Protein AF-A0AAE1JJ70-F1 (afdb_monomer_lite)

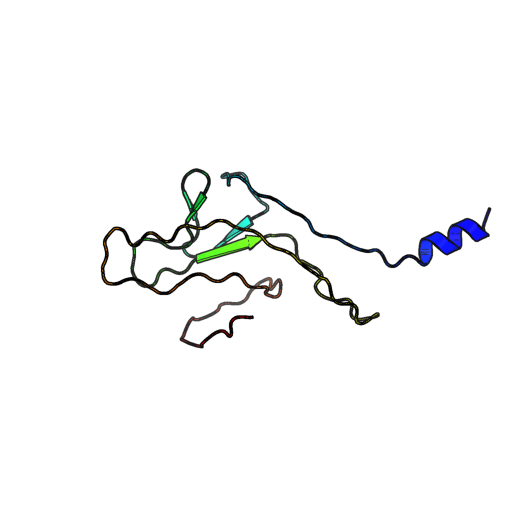Radius of gyration: 19.79 Å; chains: 1; bounding box: 58×39×41 Å

Foldseek 3Di:
DVVVVVVVVPDDPDDDDDDDAPFADPPPPQKDKDFQWDDDHRDIDQFDLDPPTGIDIDGNDADDQADPVVRDGDDDDDDDDDDDDPVPDPDDDDDDDDDHDDPDPDDDDDDDDDDDDDD

Organism: NCBI:txid499986

Secondary structure (DSSP, 8-state):
--HHHHHTTSS----------SS--TT-TTEEEEET-EEETTEEE-S-SSTT--EEEEESSPP--B-TTT-PBPP-----------TT-SS-------------S----------PPP-

Structure (mmCIF, N/CA/C/O backbone):
data_AF-A0AAE1JJ70-F1
#
_entry.id   AF-A0AAE1JJ70-F1
#
loop_
_atom_site.group_PDB
_atom_site.id
_atom_site.type_symbol
_atom_site.label_atom_id
_atom_site.label_alt_id
_atom_site.label_comp_id
_atom_site.label_asym_id
_atom_site.label_entity_id
_atom_site.label_seq_id
_atom_site.pdbx_PDB_ins_code
_atom_site.Cartn_x
_atom_site.Cartn_y
_atom_site.Cartn_z
_atom_site.occupancy
_atom_site.B_iso_or_equiv
_atom_site.auth_seq_id
_atom_site.auth_comp_id
_atom_site.auth_asym_id
_atom_site.auth_atom_id
_atom_site.pdbx_PDB_model_num
ATOM 1 N N . MET A 1 1 ? -41.840 20.810 16.744 1.00 59.28 1 MET A N 1
ATOM 2 C CA . MET A 1 1 ? -40.620 20.890 15.905 1.00 59.28 1 MET A CA 1
ATOM 3 C C . MET A 1 1 ? -39.324 20.504 16.641 1.00 59.28 1 MET A C 1
ATOM 5 O O . MET A 1 1 ? -38.306 20.402 15.983 1.00 59.28 1 MET A O 1
ATOM 9 N N . LEU A 1 2 ? -39.334 20.229 17.958 1.00 56.94 2 LEU A N 1
ATOM 10 C CA . LEU A 1 2 ? -38.137 19.820 18.726 1.00 56.94 2 LEU A CA 1
ATOM 11 C C . LEU A 1 2 ? -37.865 18.302 18.703 1.00 56.94 2 LEU A C 1
ATOM 13 O O . LEU A 1 2 ? -36.716 17.879 18.681 1.00 56.94 2 LEU A O 1
ATOM 17 N N . VAL A 1 3 ? -38.919 17.480 18.634 1.00 58.44 3 VAL A N 1
ATOM 18 C CA . VAL A 1 3 ? -38.807 16.008 18.669 1.00 58.44 3 VAL A CA 1
ATOM 19 C C . VAL A 1 3 ? -38.106 15.452 17.422 1.00 58.44 3 VAL A C 1
ATOM 21 O O . VAL A 1 3 ? -37.319 14.522 17.535 1.00 58.44 3 VAL A O 1
ATOM 24 N N . LEU A 1 4 ? -38.304 16.071 16.249 1.00 55.50 4 LEU A N 1
ATOM 25 C CA . LEU A 1 4 ? -37.632 15.667 15.006 1.00 55.50 4 LEU A CA 1
ATOM 26 C C . LEU A 1 4 ? -36.111 15.914 15.060 1.00 55.50 4 LEU A C 1
ATOM 28 O O . LEU A 1 4 ? -35.352 15.181 14.441 1.00 55.50 4 LEU A O 1
ATOM 32 N N . SER A 1 5 ? -35.664 16.906 15.841 1.00 56.62 5 SER A N 1
ATOM 33 C CA . SER A 1 5 ? -34.250 17.288 15.944 1.00 56.62 5 SER A CA 1
ATOM 34 C C . SER A 1 5 ? -33.412 16.296 16.761 1.00 56.62 5 SER A C 1
ATOM 36 O O . SER A 1 5 ? -32.202 16.235 16.573 1.00 56.62 5 SER A O 1
ATOM 38 N N . ILE A 1 6 ? -34.039 15.512 17.649 1.00 57.66 6 ILE A N 1
ATOM 39 C CA . ILE A 1 6 ? -33.351 14.533 18.509 1.00 57.66 6 ILE A CA 1
ATOM 40 C C . ILE A 1 6 ? -33.070 13.226 17.746 1.00 57.66 6 ILE A C 1
ATOM 42 O O . ILE A 1 6 ? -32.047 12.590 17.980 1.00 57.66 6 ILE A O 1
ATOM 46 N N . PHE A 1 7 ? -33.917 12.852 16.780 1.00 53.19 7 PHE A N 1
ATOM 47 C CA . PHE A 1 7 ? -33.721 11.637 15.975 1.00 53.19 7 PHE A CA 1
ATOM 48 C C . PHE A 1 7 ? -32.506 11.714 15.035 1.00 53.19 7 PHE A C 1
ATOM 50 O O . PHE A 1 7 ? -31.871 10.690 14.797 1.00 53.19 7 PHE A O 1
ATOM 57 N N . PHE A 1 8 ? -32.125 12.907 14.561 1.00 53.19 8 PHE A N 1
ATOM 58 C CA . PHE A 1 8 ? -30.914 13.087 13.744 1.00 53.19 8 PHE A CA 1
ATOM 59 C C . PHE A 1 8 ? -29.607 12.892 14.533 1.00 53.19 8 PHE A C 1
ATOM 61 O O . PHE A 1 8 ? -28.581 12.609 13.928 1.00 53.19 8 PHE A O 1
ATOM 68 N N . LEU A 1 9 ? -29.636 12.991 15.869 1.00 54.19 9 LEU A N 1
ATOM 69 C CA . LEU A 1 9 ? -28.464 12.790 16.737 1.00 54.19 9 LEU A CA 1
ATOM 70 C C . LEU A 1 9 ? -28.208 11.312 17.089 1.00 54.19 9 LEU A C 1
ATOM 72 O O . LEU A 1 9 ? -27.200 10.998 17.715 1.00 54.19 9 LEU A O 1
ATOM 76 N N . LEU A 1 10 ? -29.124 10.410 16.722 1.00 53.94 10 LEU A N 1
ATOM 77 C CA . LEU A 1 10 ? -29.082 8.980 17.062 1.00 53.94 10 LEU A CA 1
ATOM 78 C C . LEU A 1 10 ? -28.637 8.086 15.900 1.00 53.94 10 LEU A C 1
ATOM 80 O O . LEU A 1 10 ? -28.544 6.872 16.077 1.00 53.94 10 LEU A O 1
ATOM 84 N N . ILE A 1 11 ? -28.375 8.652 14.721 1.00 58.16 11 ILE A N 1
ATOM 85 C CA . ILE A 1 11 ? -27.841 7.881 13.600 1.00 58.16 11 ILE A CA 1
ATOM 86 C C . ILE A 1 11 ? -26.320 7.826 13.786 1.00 58.16 11 ILE A C 1
ATOM 88 O O . ILE A 1 11 ? -25.679 8.872 13.682 1.00 58.16 11 ILE A O 1
ATOM 92 N N . PRO A 1 12 ? -25.722 6.657 14.090 1.00 59.47 12 PRO A N 1
ATOM 93 C CA . PRO A 1 12 ? -24.274 6.533 14.054 1.00 59.47 12 PRO A CA 1
ATOM 94 C C . PRO A 1 12 ? -23.812 6.869 12.637 1.00 59.47 12 PRO A C 1
ATOM 96 O O . PRO A 1 12 ? -24.286 6.269 11.671 1.00 59.47 12 PRO A O 1
ATOM 99 N N . ASP A 1 13 ? -22.937 7.865 12.531 1.00 56.97 13 ASP A N 1
ATOM 100 C CA . ASP A 1 13 ? -22.412 8.348 11.261 1.00 56.97 13 ASP A CA 1
ATOM 101 C C . ASP A 1 13 ? -21.664 7.198 10.568 1.00 56.97 13 ASP A C 1
ATOM 103 O O . ASP A 1 13 ? -20.638 6.710 11.049 1.00 56.97 13 ASP A O 1
ATOM 107 N N . ALA A 1 14 ? -22.242 6.675 9.487 1.00 62.16 14 ALA A N 1
ATOM 108 C CA . ALA A 1 14 ? -21.686 5.547 8.755 1.00 62.16 14 ALA A CA 1
ATOM 109 C C . ALA A 1 14 ? -20.725 6.085 7.691 1.00 62.16 14 ALA A C 1
ATOM 111 O O . ALA A 1 14 ? -21.132 6.436 6.583 1.00 62.16 14 ALA A O 1
ATOM 112 N N . PHE A 1 15 ? -19.438 6.161 8.028 1.00 70.06 15 PHE A N 1
ATOM 113 C CA . PHE A 1 15 ? -18.421 6.668 7.112 1.00 70.06 15 PHE A CA 1
ATOM 114 C C . PHE A 1 15 ? -17.983 5.577 6.121 1.00 70.06 15 PHE A C 1
ATOM 116 O O . PHE A 1 15 ? -17.197 4.692 6.457 1.00 70.06 15 PHE A O 1
ATOM 123 N N . SER A 1 16 ? -18.498 5.628 4.889 1.00 83.00 16 SER A N 1
ATOM 124 C CA . SER A 1 16 ? -18.064 4.746 3.795 1.00 83.00 16 SER A CA 1
ATOM 125 C C . SER A 1 16 ? -16.904 5.374 3.019 1.00 83.00 16 SER A C 1
ATOM 127 O O . SER A 1 16 ? -16.949 6.553 2.667 1.00 83.00 16 SER A O 1
ATOM 129 N N . LEU A 1 17 ? -15.867 4.582 2.734 1.00 88.75 17 LEU A N 1
ATOM 130 C CA . LEU A 1 17 ? -14.722 4.987 1.920 1.00 88.75 17 LEU A CA 1
ATOM 131 C C . LEU A 1 17 ? -14.767 4.267 0.569 1.00 88.75 17 LEU A C 1
ATOM 133 O O . LEU A 1 17 ? -14.772 3.040 0.525 1.00 88.75 17 LEU A O 1
ATOM 137 N N . SER A 1 18 ? -14.758 5.026 -0.528 1.00 92.25 18 SER A N 1
ATOM 138 C CA . SER A 1 18 ? -14.748 4.483 -1.889 1.00 92.25 18 SER A CA 1
ATOM 139 C C . SER A 1 18 ? -13.806 5.277 -2.787 1.00 92.25 18 SER A C 1
ATOM 141 O O . SER A 1 18 ? -13.752 6.506 -2.721 1.00 92.25 18 SER A O 1
ATOM 143 N N . PHE A 1 19 ? -13.047 4.574 -3.624 1.00 91.69 19 PHE A N 1
ATOM 144 C CA . PHE A 1 19 ? -12.160 5.167 -4.616 1.00 91.69 19 PHE A CA 1
ATOM 145 C C . PHE A 1 19 ? -11.934 4.221 -5.796 1.00 91.69 19 PHE A C 1
ATOM 147 O O . PHE A 1 19 ? -12.066 3.006 -5.674 1.00 91.69 19 PHE A O 1
ATOM 154 N N . SER A 1 20 ? -11.572 4.790 -6.947 1.00 94.44 20 SER A N 1
ATOM 155 C CA . SER A 1 20 ? -11.228 4.043 -8.154 1.00 94.44 20 SER A CA 1
ATOM 156 C C . SER A 1 20 ? -10.147 4.785 -8.933 1.00 94.44 20 SER A C 1
ATOM 158 O O . SER A 1 20 ? -10.221 6.005 -9.072 1.00 94.44 20 SER A O 1
ATOM 160 N N . PHE A 1 21 ? -9.166 4.036 -9.433 1.00 92.88 21 PHE A N 1
ATOM 161 C CA . PHE A 1 21 ? -8.104 4.528 -10.304 1.00 92.88 21 PHE A CA 1
ATOM 162 C C . PHE A 1 21 ? -8.075 3.662 -11.561 1.00 92.88 21 PHE A C 1
ATOM 164 O O . PHE A 1 21 ? -7.895 2.447 -11.478 1.00 92.88 21 PHE A O 1
ATOM 171 N N . THR A 1 22 ? -8.267 4.281 -12.724 1.00 94.56 22 THR A N 1
ATOM 172 C CA . THR A 1 22 ? -8.088 3.629 -14.033 1.00 94.56 22 THR A CA 1
ATOM 173 C C . THR A 1 22 ? -6.697 3.879 -14.611 1.00 94.56 22 THR A C 1
ATOM 175 O O . THR A 1 22 ? -6.222 3.096 -15.428 1.00 94.56 22 THR A O 1
ATOM 178 N N . SER A 1 23 ? -6.053 4.962 -14.179 1.00 93.88 23 SER A N 1
ATOM 179 C CA . SER A 1 23 ? -4.702 5.390 -14.535 1.00 93.88 23 SER A CA 1
ATOM 180 C C . SER A 1 23 ? -4.108 6.201 -13.384 1.00 93.88 23 SER A C 1
ATOM 182 O O . SER A 1 23 ? -4.845 6.808 -12.606 1.00 93.88 23 SER A O 1
ATOM 184 N N . PHE A 1 24 ? -2.782 6.218 -13.283 1.00 92.75 24 PHE A N 1
ATOM 185 C CA . PHE A 1 24 ? -2.037 7.004 -12.301 1.00 92.75 24 PHE A CA 1
ATOM 186 C C . PHE A 1 24 ? -1.277 8.139 -12.988 1.00 92.75 24 PHE A C 1
ATOM 188 O O . PHE A 1 24 ? -0.712 7.950 -14.064 1.00 92.75 24 PHE A O 1
ATOM 195 N N . HIS A 1 25 ? -1.263 9.316 -12.368 1.00 92.75 25 HIS A N 1
ATOM 196 C CA . HIS A 1 25 ? -0.669 10.535 -12.918 1.00 92.75 25 HIS A CA 1
ATOM 197 C C . HIS A 1 25 ? 0.281 11.171 -11.900 1.00 92.75 25 HIS A C 1
ATOM 199 O O . HIS A 1 25 ? 0.165 10.911 -10.707 1.00 92.75 25 HIS A O 1
ATOM 205 N N . GLN A 1 26 ? 1.227 11.997 -12.362 1.00 85.75 26 GLN A N 1
ATOM 206 C CA . GLN A 1 26 ? 2.204 12.651 -11.474 1.00 85.75 26 GLN A CA 1
ATOM 207 C C . GLN A 1 26 ? 1.554 13.560 -10.427 1.00 85.75 26 GLN A C 1
ATOM 209 O O . GLN A 1 26 ? 2.077 13.669 -9.323 1.00 85.75 26 GLN A O 1
ATOM 214 N N . ASP A 1 27 ? 0.401 14.139 -10.753 1.00 85.19 27 ASP A N 1
ATOM 215 C CA . ASP A 1 27 ? -0.337 15.043 -9.870 1.00 85.19 27 ASP A CA 1
ATOM 216 C C . ASP A 1 27 ? -1.286 14.298 -8.906 1.00 85.19 27 ASP A C 1
ATOM 218 O O . ASP A 1 27 ? -2.089 14.925 -8.219 1.00 85.19 27 ASP A O 1
ATOM 222 N N . GLU A 1 28 ? -1.229 12.960 -8.858 1.00 85.56 28 GLU A N 1
ATOM 223 C CA . GLU A 1 28 ? -2.058 12.147 -7.964 1.00 85.56 28 GLU A CA 1
ATOM 224 C C . GLU A 1 28 ? -1.505 12.167 -6.531 1.00 85.56 28 GLU A C 1
ATOM 226 O O . GLU A 1 28 ? -0.642 11.370 -6.160 1.00 85.56 28 GLU A O 1
ATOM 231 N N . ASP A 1 29 ? -2.030 13.068 -5.702 1.00 88.31 29 ASP A N 1
ATOM 232 C CA . ASP A 1 29 ? -1.627 13.237 -4.303 1.00 88.31 29 ASP A CA 1
ATOM 233 C C . ASP A 1 29 ? -2.269 12.214 -3.348 1.00 88.31 29 ASP A C 1
ATOM 235 O O . ASP A 1 29 ? -1.851 12.071 -2.192 1.00 88.31 29 ASP A O 1
ATOM 239 N N . ARG A 1 30 ? -3.258 11.445 -3.823 1.00 91.75 30 ARG A N 1
ATOM 240 C CA . ARG A 1 30 ? -3.993 10.492 -2.983 1.00 91.75 30 ARG A CA 1
ATOM 241 C C . ARG A 1 30 ? -3.258 9.177 -2.772 1.00 91.75 30 ARG A C 1
ATOM 243 O O . ARG A 1 30 ? -3.696 8.390 -1.924 1.00 91.75 30 ARG A O 1
ATOM 250 N N . ILE A 1 31 ? -2.194 8.918 -3.529 1.00 91.94 31 ILE A N 1
ATOM 251 C CA . ILE A 1 31 ? -1.358 7.721 -3.431 1.00 91.94 31 ILE A CA 1
ATOM 252 C C . ILE A 1 31 ? 0.066 8.137 -3.071 1.00 91.94 31 ILE A C 1
ATOM 254 O O . ILE A 1 31 ? 0.736 8.846 -3.811 1.00 91.94 31 ILE A O 1
ATOM 258 N N . SER A 1 32 ? 0.560 7.640 -1.944 1.00 92.31 32 SER A N 1
ATOM 259 C CA . SER A 1 32 ? 1.962 7.777 -1.569 1.00 92.31 32 SER A CA 1
ATOM 260 C C . SER A 1 32 ? 2.764 6.614 -2.142 1.00 92.31 32 SER A C 1
ATOM 262 O O . SER A 1 32 ? 2.401 5.453 -1.939 1.00 92.31 32 SER A O 1
ATOM 264 N N . LEU A 1 33 ? 3.847 6.928 -2.850 1.00 92.75 33 LEU A N 1
ATOM 265 C CA . LEU A 1 33 ? 4.818 5.955 -3.343 1.00 92.75 33 LEU A CA 1
ATOM 266 C C . LEU A 1 33 ? 6.051 5.979 -2.444 1.00 92.75 33 LEU A C 1
ATOM 268 O O . LEU A 1 33 ? 6.600 7.040 -2.149 1.00 92.75 33 LEU A O 1
ATOM 272 N N . GLU A 1 34 ? 6.484 4.806 -2.001 1.00 92.38 34 GLU A N 1
ATOM 273 C CA . GLU A 1 34 ? 7.581 4.660 -1.052 1.00 92.38 34 GLU A CA 1
ATOM 274 C C . GLU A 1 34 ? 8.612 3.633 -1.534 1.00 92.38 34 GLU A C 1
ATOM 276 O O . GLU A 1 34 ? 8.290 2.656 -2.222 1.00 92.38 34 GLU A O 1
ATOM 281 N N . LYS A 1 35 ? 9.860 3.825 -1.087 1.00 93.06 35 LYS A N 1
ATOM 282 C CA . LYS A 1 35 ? 11.032 3.013 -1.449 1.00 93.06 35 LYS A CA 1
ATOM 283 C C . LYS A 1 35 ? 11.247 2.983 -2.973 1.00 93.06 35 LYS A C 1
ATOM 285 O O . LYS A 1 35 ? 11.464 4.036 -3.557 1.00 93.06 35 LYS A O 1
ATOM 290 N N . SER A 1 36 ? 11.235 1.808 -3.609 1.00 93.94 36 SER A N 1
ATOM 291 C CA . SER A 1 36 ? 11.452 1.663 -5.055 1.00 93.94 36 SER A CA 1
ATOM 292 C C . SER A 1 36 ? 10.224 1.985 -5.913 1.00 93.94 36 SER A C 1
ATOM 294 O O . SER A 1 36 ? 10.366 2.039 -7.134 1.00 93.94 36 SER A O 1
ATOM 296 N N . ALA A 1 37 ? 9.043 2.180 -5.314 1.00 93.94 37 ALA A N 1
ATOM 297 C CA . ALA A 1 37 ? 7.820 2.401 -6.077 1.00 93.94 37 ALA A CA 1
ATOM 298 C C . ALA A 1 37 ? 7.848 3.744 -6.819 1.00 93.94 37 ALA A C 1
ATOM 300 O O . ALA A 1 37 ? 8.229 4.772 -6.256 1.00 93.94 37 ALA A O 1
ATOM 301 N N . ARG A 1 38 ? 7.414 3.741 -8.079 1.00 93.31 38 ARG A N 1
ATOM 302 C CA . ARG A 1 38 ? 7.403 4.922 -8.953 1.00 93.31 38 ARG A CA 1
ATOM 303 C C . ARG A 1 38 ? 6.279 4.850 -9.980 1.00 93.31 38 ARG A C 1
ATOM 305 O O . ARG A 1 38 ? 5.733 3.784 -10.251 1.00 93.31 38 ARG A O 1
ATOM 312 N N . LEU A 1 39 ? 5.972 5.987 -10.595 1.00 93.75 39 LEU A N 1
ATOM 313 C CA . LEU A 1 39 ? 5.112 6.020 -11.774 1.00 93.75 39 LEU A CA 1
ATOM 314 C C . LEU A 1 39 ? 5.895 5.589 -13.015 1.00 93.75 39 LEU A C 1
ATOM 316 O O . LEU A 1 39 ? 7.007 6.063 -13.255 1.00 93.75 39 LEU A O 1
ATOM 320 N N . LEU A 1 40 ? 5.281 4.725 -13.819 1.00 91.69 40 LEU A N 1
ATOM 321 C CA . LEU A 1 40 ? 5.752 4.337 -15.142 1.00 91.69 40 LEU A CA 1
ATOM 322 C C . LEU A 1 40 ? 4.605 4.536 -16.137 1.00 91.69 40 LEU A C 1
ATOM 324 O O . LEU A 1 40 ? 3.686 3.721 -16.231 1.00 91.69 40 LEU A O 1
ATOM 328 N N . GLY A 1 41 ? 4.635 5.661 -16.855 1.00 91.81 41 GLY A N 1
ATOM 329 C CA . GLY A 1 41 ? 3.507 6.086 -17.682 1.00 91.81 41 GLY A CA 1
ATOM 330 C C . GLY A 1 41 ? 2.261 6.310 -16.823 1.00 91.81 41 GLY A C 1
ATOM 331 O O . GLY A 1 41 ? 2.273 7.162 -15.941 1.00 91.81 41 GLY A O 1
ATOM 332 N N . THR A 1 42 ? 1.209 5.528 -17.075 1.00 94.00 42 THR A N 1
ATOM 333 C CA . THR A 1 42 ? -0.070 5.577 -16.344 1.00 94.00 42 THR A CA 1
ATOM 334 C C . THR A 1 42 ? -0.225 4.479 -15.289 1.00 94.00 42 THR A C 1
ATOM 336 O O . THR A 1 42 ? -1.328 4.268 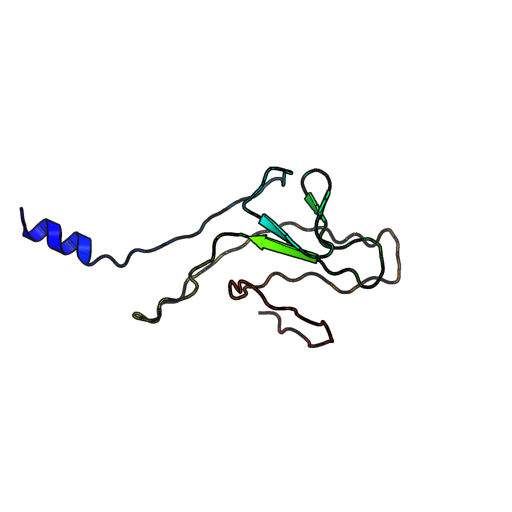-14.784 1.00 94.00 42 THR A O 1
ATOM 339 N N . SER A 1 43 ? 0.849 3.752 -14.985 1.00 93.62 43 SER A N 1
ATOM 340 C CA . SER A 1 43 ? 0.863 2.615 -14.062 1.00 93.62 43 SER A CA 1
ATOM 341 C C . SER A 1 43 ? 1.817 2.869 -12.899 1.00 93.62 43 SER A C 1
ATOM 343 O O . SER A 1 43 ? 2.723 3.700 -12.988 1.00 93.62 43 SER A O 1
ATOM 345 N N . ILE A 1 44 ? 1.635 2.125 -11.809 1.00 94.69 44 ILE A N 1
ATOM 346 C CA . ILE A 1 44 ? 2.599 2.085 -10.708 1.00 94.69 44 ILE A CA 1
ATOM 347 C C . ILE A 1 44 ? 3.518 0.887 -10.917 1.00 94.69 44 ILE A C 1
ATOM 349 O O . ILE A 1 44 ? 3.062 -0.251 -11.005 1.00 94.69 44 ILE A O 1
ATOM 353 N N . ASP A 1 45 ? 4.811 1.168 -10.954 1.00 94.06 45 ASP A N 1
ATOM 354 C CA . ASP A 1 45 ? 5.882 0.185 -10.915 1.00 94.06 45 ASP A CA 1
ATOM 355 C C . ASP A 1 45 ? 6.320 0.033 -9.451 1.00 94.06 45 ASP A C 1
ATOM 357 O O . ASP A 1 45 ? 6.836 0.982 -8.857 1.00 94.06 45 ASP A O 1
ATOM 361 N N . LEU A 1 46 ? 6.024 -1.112 -8.822 1.00 93.38 46 LEU A N 1
ATOM 362 C CA . LEU A 1 46 ? 6.291 -1.331 -7.390 1.00 93.38 46 LEU A CA 1
ATOM 363 C C . LEU A 1 46 ? 7.754 -1.671 -7.107 1.00 93.38 46 LEU A C 1
ATOM 365 O O . LEU A 1 46 ? 8.239 -1.400 -6.012 1.00 93.38 46 LEU A O 1
ATOM 369 N N . VAL A 1 47 ? 8.453 -2.285 -8.055 1.00 90.88 47 VAL A N 1
ATOM 370 C CA . VAL A 1 47 ? 9.829 -2.754 -7.882 1.00 90.88 47 VAL A CA 1
ATOM 371 C C . VAL A 1 47 ? 10.633 -2.443 -9.129 1.00 90.88 47 VAL A C 1
ATOM 373 O O . VAL A 1 47 ? 10.104 -2.352 -10.223 1.00 90.88 47 VAL A O 1
ATOM 376 N N . THR A 1 48 ? 11.937 -2.284 -8.974 1.00 83.62 48 THR A N 1
ATOM 377 C CA . THR A 1 48 ? 12.842 -2.132 -10.116 1.00 83.62 48 THR A CA 1
ATOM 378 C C . THR A 1 48 ? 13.381 -3.487 -10.565 1.00 83.62 48 THR A C 1
ATOM 380 O O . THR A 1 48 ? 13.335 -4.459 -9.820 1.00 83.62 48 THR A O 1
ATOM 383 N N . GLN A 1 49 ? 13.989 -3.529 -11.750 1.00 77.62 49 GLN A N 1
ATOM 384 C CA . GLN A 1 49 ? 14.684 -4.708 -12.287 1.00 77.62 49 GLN A CA 1
ATOM 385 C C . GLN A 1 49 ? 15.932 -5.152 -11.495 1.00 77.62 49 GLN A C 1
ATOM 387 O O . GLN A 1 49 ? 16.586 -6.121 -11.876 1.00 77.62 49 GLN A O 1
ATOM 392 N N . TYR A 1 50 ? 16.324 -4.412 -10.454 1.00 74.00 50 TYR A N 1
ATOM 393 C CA . TYR A 1 50 ? 17.484 -4.733 -9.629 1.00 74.00 50 TYR A CA 1
ATOM 394 C C . TYR A 1 50 ? 17.116 -5.732 -8.527 1.00 74.00 50 TYR A C 1
ATOM 396 O O . TYR A 1 50 ? 16.011 -5.694 -7.985 1.00 74.00 50 TYR A O 1
ATOM 404 N N . ASN A 1 51 ? 18.074 -6.588 -8.161 1.00 73.12 51 ASN A N 1
ATOM 405 C CA . ASN A 1 51 ? 17.916 -7.501 -7.030 1.00 73.12 51 ASN A CA 1
ATOM 406 C C . ASN A 1 51 ? 17.616 -6.724 -5.735 1.00 73.12 51 ASN A C 1
ATOM 408 O O . ASN A 1 51 ? 18.105 -5.610 -5.544 1.00 73.12 51 ASN A O 1
ATOM 412 N N . ASP A 1 52 ? 16.829 -7.340 -4.849 1.00 82.38 52 ASP A N 1
ATOM 413 C CA . ASP A 1 52 ? 16.455 -6.821 -3.525 1.00 82.38 52 ASP A CA 1
ATOM 414 C C . ASP A 1 52 ? 15.633 -5.512 -3.536 1.00 82.38 52 ASP A C 1
ATOM 416 O O . ASP A 1 52 ? 15.645 -4.735 -2.577 1.00 82.38 52 ASP A O 1
ATOM 420 N N . SER A 1 53 ? 14.884 -5.258 -4.614 1.00 88.44 53 SER A N 1
ATOM 421 C CA . SER A 1 53 ? 13.986 -4.104 -4.705 1.00 88.44 53 SER A CA 1
ATOM 422 C C . SER A 1 53 ? 12.687 -4.321 -3.924 1.00 88.44 53 SER A C 1
ATOM 424 O O . SER A 1 53 ? 12.046 -5.365 -4.007 1.00 88.44 53 SER A O 1
ATOM 426 N N . VAL A 1 54 ? 12.269 -3.294 -3.180 1.00 91.69 54 VAL A N 1
ATOM 427 C CA . VAL A 1 54 ? 11.012 -3.283 -2.424 1.00 91.69 54 VAL A CA 1
ATOM 428 C C . VAL A 1 54 ? 10.358 -1.930 -2.623 1.00 91.69 54 VAL A C 1
ATOM 430 O O . VAL A 1 54 ? 10.992 -0.905 -2.376 1.00 91.69 54 VAL A O 1
ATOM 433 N N . GLY A 1 55 ? 9.083 -1.906 -2.988 1.00 93.38 55 GLY A N 1
ATOM 434 C CA . GLY A 1 55 ? 8.300 -0.678 -3.041 1.00 93.38 55 GLY A CA 1
ATOM 435 C C . GLY A 1 55 ? 6.886 -0.869 -2.539 1.00 93.38 55 GLY A C 1
ATOM 436 O O . GLY A 1 55 ? 6.401 -1.986 -2.355 1.00 93.38 55 GLY A O 1
ATOM 437 N N . ARG A 1 56 ? 6.252 0.260 -2.236 1.00 94.56 56 ARG A N 1
ATOM 438 C CA . ARG A 1 56 ? 4.906 0.313 -1.679 1.00 94.56 56 ARG A CA 1
ATOM 439 C C . ARG A 1 56 ? 4.149 1.493 -2.266 1.00 94.56 56 ARG A C 1
ATOM 441 O O . ARG A 1 56 ? 4.705 2.581 -2.380 1.00 94.56 56 ARG A O 1
ATOM 448 N N . ALA A 1 57 ? 2.881 1.263 -2.582 1.00 94.38 57 ALA A N 1
ATOM 449 C CA . ALA A 1 57 ? 1.914 2.303 -2.886 1.00 94.38 57 ALA A CA 1
ATOM 450 C C . ALA A 1 57 ? 0.809 2.278 -1.824 1.00 94.38 57 ALA A C 1
ATOM 452 O O . ALA A 1 57 ? 0.229 1.223 -1.563 1.00 94.38 57 ALA A O 1
ATOM 453 N N . THR A 1 58 ? 0.531 3.425 -1.208 1.00 93.94 58 THR A N 1
ATOM 454 C CA . THR A 1 58 ? -0.400 3.541 -0.078 1.00 93.94 58 THR A CA 1
ATOM 455 C C . THR A 1 58 ? -1.445 4.612 -0.361 1.00 93.94 58 THR A C 1
ATOM 457 O O . THR A 1 58 ? -1.098 5.748 -0.672 1.00 93.94 58 THR A O 1
ATOM 460 N N . TYR A 1 59 ? -2.728 4.285 -0.201 1.00 93.12 59 TYR A N 1
ATOM 461 C CA . TYR A 1 59 ? -3.798 5.281 -0.259 1.00 93.12 59 TYR A CA 1
ATOM 462 C C . TYR A 1 59 ? -3.778 6.186 0.982 1.00 93.12 59 TYR A C 1
ATOM 464 O O . TYR A 1 59 ? -3.708 5.707 2.112 1.00 93.12 59 TYR A O 1
ATOM 472 N N . HIS A 1 60 ? -3.815 7.502 0.776 1.00 87.56 60 HIS A N 1
ATOM 473 C CA . HIS A 1 60 ? -3.556 8.501 1.819 1.00 87.56 60 HIS A CA 1
ATOM 474 C C . HIS A 1 60 ? -4.638 8.568 2.914 1.00 87.56 60 HIS A C 1
ATOM 476 O O . HIS A 1 60 ? -4.342 8.893 4.075 1.00 87.56 60 HIS A O 1
ATOM 482 N N . GLN A 1 61 ? -5.899 8.298 2.556 1.00 89.56 61 GLN A N 1
ATOM 483 C CA . GLN A 1 61 ? -7.021 8.413 3.478 1.00 89.56 61 GLN A CA 1
ATOM 484 C C . GLN A 1 61 ? -7.158 7.114 4.286 1.00 89.56 61 GLN A C 1
ATOM 486 O O . GLN A 1 61 ? -7.351 6.047 3.700 1.00 89.56 61 GLN A O 1
ATOM 491 N N . PRO A 1 62 ? -7.065 7.176 5.628 1.00 88.62 62 PRO A N 1
ATOM 492 C CA . PRO A 1 62 ? -7.218 5.995 6.464 1.00 88.62 62 PRO A CA 1
ATOM 493 C C . PRO A 1 62 ? -8.639 5.429 6.382 1.00 88.62 62 PRO A C 1
ATOM 495 O O . PRO A 1 62 ? -9.621 6.170 6.350 1.00 88.62 62 PRO A O 1
ATOM 498 N N . MET A 1 63 ? -8.728 4.100 6.396 1.00 85.81 63 MET A N 1
ATOM 499 C CA . MET A 1 63 ? -9.984 3.360 6.433 1.00 85.81 63 MET A CA 1
ATOM 500 C C . MET A 1 63 ? -10.355 3.016 7.880 1.00 85.81 63 MET A C 1
ATOM 502 O O . MET A 1 63 ? -9.533 2.496 8.636 1.00 85.81 63 MET A O 1
ATOM 506 N N . HIS A 1 64 ? -11.603 3.279 8.263 1.00 88.12 64 HIS A N 1
ATOM 507 C CA . HIS A 1 64 ? -12.126 2.925 9.579 1.00 88.12 64 HIS A CA 1
ATOM 508 C C . HIS A 1 64 ? -12.596 1.463 9.571 1.00 88.12 64 HIS A C 1
ATOM 510 O O . HIS A 1 64 ? -13.690 1.161 9.102 1.00 88.12 64 HIS A O 1
ATOM 516 N N . LEU A 1 65 ? -11.737 0.545 10.022 1.00 87.56 65 LEU A N 1
ATOM 517 C CA . LEU A 1 65 ? -11.994 -0.904 9.963 1.00 87.56 65 LEU A CA 1
ATOM 518 C C . LEU A 1 65 ? -12.968 -1.413 11.030 1.00 87.56 65 LEU A C 1
ATOM 520 O O . LEU A 1 65 ? -13.590 -2.455 10.835 1.00 87.56 65 LEU A O 1
ATOM 524 N N . TRP A 1 66 ? -13.068 -0.721 12.163 1.00 88.62 66 TRP A N 1
ATOM 525 C CA . TRP A 1 66 ? -13.945 -1.114 13.256 1.00 88.62 66 TRP A CA 1
ATOM 526 C C . TRP A 1 66 ? -14.223 0.059 14.188 1.00 88.62 66 TRP A C 1
ATOM 528 O O . TRP A 1 66 ? -13.341 0.888 14.428 1.00 88.62 66 TRP A O 1
ATOM 538 N N . ASP A 1 67 ? -15.423 0.071 14.760 1.00 87.75 67 ASP A N 1
ATOM 539 C CA . ASP A 1 67 ? -15.804 1.014 15.801 1.00 87.75 67 ASP A CA 1
ATOM 540 C C . ASP A 1 67 ? -15.683 0.372 17.187 1.00 87.75 67 ASP A C 1
ATOM 542 O O . ASP A 1 67 ? -16.257 -0.683 17.470 1.00 87.75 67 ASP A O 1
ATOM 546 N N . LYS A 1 68 ? -14.953 1.034 18.085 1.00 87.56 68 LYS A N 1
ATOM 547 C CA . LYS A 1 68 ? -14.688 0.506 19.427 1.00 87.56 68 LYS A CA 1
ATOM 548 C C . LYS A 1 68 ? -15.903 0.556 20.345 1.00 87.56 68 LYS A C 1
ATOM 550 O O . LYS A 1 68 ? -16.024 -0.307 21.211 1.00 87.56 68 LYS A O 1
ATOM 555 N N . ALA A 1 69 ? -16.771 1.556 20.196 1.00 90.69 69 ALA A N 1
ATOM 556 C CA . ALA A 1 69 ? -17.918 1.735 21.083 1.00 90.69 69 ALA A CA 1
ATOM 557 C C . ALA A 1 69 ? -19.011 0.688 20.822 1.00 90.69 69 ALA A C 1
ATOM 559 O O . ALA A 1 69 ? -19.636 0.195 21.757 1.00 90.69 69 ALA A O 1
ATOM 560 N N . THR A 1 70 ? -19.219 0.338 19.554 1.00 89.44 70 THR A N 1
ATOM 561 C CA . THR A 1 70 ? -20.265 -0.586 19.105 1.00 89.44 70 THR A CA 1
ATOM 562 C C . THR A 1 70 ? -19.747 -1.983 18.781 1.00 89.44 70 THR A C 1
ATOM 564 O O . THR A 1 70 ? -20.547 -2.909 18.674 1.00 89.44 70 THR A O 1
ATOM 567 N N . GLY A 1 71 ? -18.434 -2.155 18.599 1.00 88.81 71 GLY A N 1
ATOM 568 C CA . GLY A 1 71 ? -17.829 -3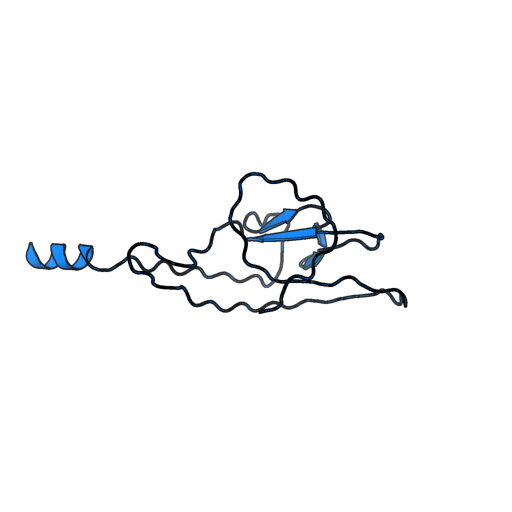.415 18.164 1.00 88.81 71 GLY A CA 1
ATOM 569 C C . GLY A 1 71 ? -18.136 -3.782 16.708 1.00 88.81 71 GLY A C 1
ATOM 570 O O . GLY A 1 71 ? -17.851 -4.905 16.293 1.00 88.81 71 GLY A O 1
ATOM 571 N N . LYS A 1 72 ? -18.732 -2.872 15.927 1.00 88.94 72 LYS A N 1
ATOM 572 C CA . LYS A 1 72 ? -19.031 -3.108 14.511 1.00 88.94 72 LYS A CA 1
ATOM 573 C C . LYS A 1 72 ? -17.751 -3.123 13.685 1.00 88.94 72 LYS A C 1
ATOM 575 O O . LYS A 1 72 ? -16.913 -2.235 13.823 1.00 88.94 72 LYS A O 1
ATOM 580 N N . LEU A 1 73 ? -17.644 -4.110 12.802 1.00 90.56 73 LEU A N 1
ATOM 581 C CA . LEU A 1 73 ? -16.594 -4.207 11.792 1.00 90.56 73 LEU A CA 1
ATOM 582 C C . LEU A 1 73 ? -17.080 -3.620 10.465 1.00 90.56 73 LEU A C 1
ATOM 584 O O . LEU A 1 73 ? -18.278 -3.622 10.180 1.00 90.56 73 LEU A O 1
ATOM 588 N N . THR A 1 74 ? -16.137 -3.143 9.662 1.00 88.25 74 THR A N 1
ATOM 589 C CA . THR A 1 74 ? -16.391 -2.650 8.309 1.00 88.25 74 THR A CA 1
ATOM 590 C C . THR A 1 74 ? -16.113 -3.745 7.289 1.00 88.25 74 THR A C 1
ATOM 592 O O . THR A 1 74 ? -15.006 -4.284 7.239 1.00 88.25 74 THR A O 1
ATOM 595 N N . ASP A 1 75 ? -17.087 -4.014 6.424 1.00 91.19 75 ASP A N 1
ATOM 596 C CA . ASP A 1 75 ? -16.878 -4.834 5.234 1.00 91.19 75 ASP A CA 1
ATOM 597 C C . ASP A 1 75 ? -16.157 -4.027 4.150 1.00 91.19 75 ASP A C 1
ATOM 599 O O . ASP A 1 75 ? -16.384 -2.825 3.986 1.00 91.19 75 ASP A O 1
ATOM 603 N N . PHE A 1 76 ? -15.298 -4.682 3.369 1.00 90.38 76 PHE A N 1
ATOM 604 C CA . PHE A 1 76 ? -14.629 -4.037 2.244 1.00 90.38 76 PHE A CA 1
ATOM 605 C C . PHE A 1 76 ? -14.525 -4.944 1.032 1.00 90.38 76 PHE A C 1
ATOM 607 O O . PHE A 1 76 ? -14.548 -6.169 1.111 1.00 90.38 76 PHE A O 1
ATOM 614 N N . THR A 1 77 ? -14.391 -4.313 -0.127 1.00 93.69 77 THR A N 1
ATOM 615 C CA . THR A 1 77 ? -14.118 -4.985 -1.390 1.00 93.69 77 THR A CA 1
ATOM 616 C C . THR A 1 77 ? -13.071 -4.175 -2.127 1.00 93.69 77 THR A C 1
ATOM 618 O O . THR A 1 77 ? -13.196 -2.960 -2.258 1.00 93.69 77 THR A O 1
ATOM 621 N N . THR A 1 78 ? -12.031 -4.849 -2.603 1.00 93.56 78 THR A N 1
ATOM 622 C CA . THR A 1 78 ? -10.990 -4.243 -3.430 1.00 93.56 78 THR A CA 1
ATOM 623 C C . THR A 1 78 ? -10.882 -5.003 -4.740 1.00 93.56 78 THR A C 1
ATOM 625 O O . THR A 1 78 ? -11.046 -6.223 -4.785 1.00 93.56 78 THR A O 1
ATOM 628 N N . LYS A 1 79 ? -10.620 -4.273 -5.819 1.00 95.81 79 LYS A N 1
ATOM 629 C CA . LYS A 1 79 ? -10.348 -4.833 -7.136 1.00 95.81 79 LYS A CA 1
ATOM 630 C C . LYS A 1 79 ? -9.183 -4.067 -7.731 1.00 95.81 79 LYS A C 1
ATOM 632 O O . LYS A 1 79 ? -9.241 -2.848 -7.857 1.00 95.81 79 LYS A O 1
ATOM 637 N N . PHE A 1 80 ? -8.151 -4.796 -8.123 1.00 94.56 80 PHE A N 1
ATOM 638 C CA . PHE A 1 80 ? -6.983 -4.244 -8.787 1.00 94.56 80 PHE A CA 1
ATOM 639 C C . PHE A 1 80 ? -6.552 -5.171 -9.919 1.00 94.56 80 PHE A C 1
ATOM 641 O O . PHE A 1 80 ? -6.853 -6.365 -9.918 1.00 94.56 80 PHE A O 1
ATOM 648 N N . THR A 1 81 ? -5.852 -4.594 -10.887 1.00 94.50 81 THR A N 1
ATOM 649 C CA . THR A 1 81 ? -5.196 -5.328 -11.970 1.00 94.50 81 THR A CA 1
ATOM 650 C C . THR A 1 81 ? -3.702 -5.126 -11.810 1.00 94.50 81 THR A C 1
ATOM 652 O O . THR A 1 81 ? -3.265 -4.020 -11.499 1.00 94.50 81 THR A O 1
ATOM 655 N N . PHE A 1 82 ? -2.925 -6.183 -12.009 1.00 93.44 82 PHE A N 1
ATOM 656 C CA . PHE A 1 82 ? -1.474 -6.130 -11.916 1.00 93.44 82 PHE A CA 1
ATOM 657 C C . PHE A 1 82 ? -0.843 -7.012 -12.989 1.00 93.44 82 PHE A C 1
ATOM 659 O O . PHE A 1 82 ? -1.480 -7.928 -13.511 1.00 93.44 82 PHE A O 1
ATOM 666 N N . VAL A 1 83 ? 0.418 -6.727 -13.294 1.00 92.38 83 VAL A N 1
ATOM 667 C CA . VAL A 1 83 ? 1.258 -7.531 -14.179 1.00 92.38 83 VAL A CA 1
ATOM 668 C C . VAL A 1 83 ? 2.554 -7.818 -13.434 1.00 92.38 83 VAL A C 1
ATOM 670 O O . VAL A 1 83 ? 3.141 -6.910 -12.851 1.00 92.38 83 VAL A O 1
ATOM 673 N N . ILE A 1 84 ? 2.983 -9.078 -13.445 1.00 88.94 84 ILE A N 1
ATOM 674 C CA . ILE A 1 84 ? 4.331 -9.473 -13.030 1.00 88.94 84 ILE A CA 1
ATOM 675 C C . ILE A 1 84 ? 5.069 -9.848 -14.307 1.00 88.94 84 ILE A C 1
ATOM 677 O O . ILE A 1 84 ? 4.700 -10.821 -14.965 1.00 88.94 84 ILE A O 1
ATOM 681 N N . ASP A 1 85 ? 6.085 -9.066 -14.654 1.00 88.19 85 ASP A N 1
ATOM 682 C CA . ASP A 1 85 ? 6.940 -9.319 -15.808 1.00 88.19 85 ASP A CA 1
ATOM 683 C C . ASP A 1 85 ? 8.347 -9.693 -15.331 1.00 88.19 85 ASP A C 1
ATOM 685 O O . ASP A 1 85 ? 9.018 -8.918 -14.652 1.00 88.19 85 ASP A O 1
ATOM 689 N N . SER A 1 86 ? 8.781 -10.908 -15.669 1.00 84.81 86 SER A N 1
ATOM 690 C CA . SER A 1 86 ? 10.125 -11.404 -15.357 1.00 84.81 86 SER A CA 1
ATOM 691 C C . SER A 1 86 ? 11.163 -11.002 -16.405 1.00 84.81 86 SER A C 1
ATOM 693 O O . SER A 1 86 ? 12.343 -11.287 -16.217 1.00 84.81 86 SER A O 1
ATOM 695 N N . MET A 1 87 ? 10.758 -10.372 -17.515 1.00 86.50 87 MET A N 1
ATOM 696 C CA . MET A 1 87 ? 11.631 -9.989 -18.630 1.00 86.50 87 MET A CA 1
ATOM 697 C C . MET A 1 87 ? 12.503 -11.155 -19.125 1.00 86.50 87 MET A C 1
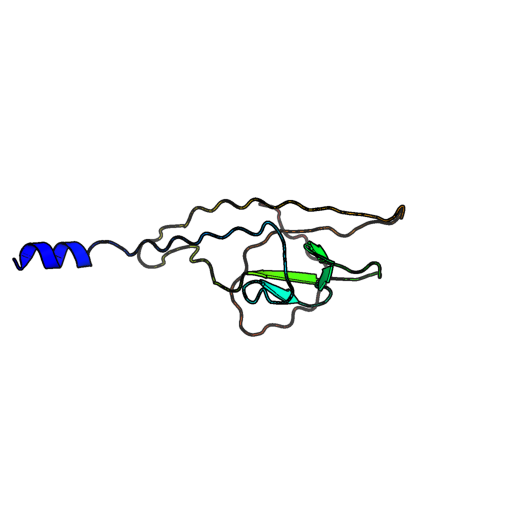ATOM 699 O O . MET A 1 87 ? 13.710 -11.018 -19.322 1.00 86.50 87 MET A O 1
ATOM 703 N N . CYS A 1 88 ? 11.890 -12.332 -19.289 1.00 85.69 88 CYS A N 1
ATOM 704 C CA . CYS A 1 88 ? 12.558 -13.583 -19.673 1.00 85.69 88 CYS A CA 1
ATOM 705 C C . CYS A 1 88 ? 13.617 -14.089 -18.671 1.00 85.69 88 CYS A C 1
ATOM 707 O O . CYS A 1 88 ? 14.389 -14.990 -19.003 1.00 85.69 88 CYS A O 1
ATOM 709 N N . ASN A 1 89 ? 13.662 -13.552 -17.449 1.00 82.62 89 ASN A N 1
ATOM 710 C CA . ASN A 1 89 ? 14.546 -14.044 -16.403 1.00 82.62 89 ASN A CA 1
ATOM 711 C C . ASN A 1 89 ? 13.979 -15.330 -15.788 1.00 82.62 89 ASN A C 1
ATOM 713 O O . ASN A 1 89 ? 12.853 -15.369 -15.295 1.00 82.62 89 ASN A O 1
ATOM 717 N N . THR A 1 90 ? 14.782 -16.392 -15.789 1.00 83.69 90 THR A N 1
ATOM 718 C CA . THR A 1 90 ? 14.419 -17.680 -15.184 1.00 83.69 90 THR A CA 1
ATOM 719 C C . THR A 1 90 ? 14.550 -17.683 -13.661 1.00 83.69 90 THR A C 1
ATOM 721 O O . THR A 1 90 ? 14.025 -18.580 -13.011 1.00 83.69 90 THR A O 1
ATOM 724 N N . ASN A 1 91 ? 15.253 -16.705 -13.086 1.00 82.00 91 ASN A N 1
ATOM 725 C CA . ASN A 1 91 ? 15.369 -16.496 -11.649 1.00 82.00 91 ASN A CA 1
ATOM 726 C C . ASN A 1 91 ? 14.453 -15.336 -11.233 1.00 82.00 91 ASN A C 1
ATOM 728 O O . ASN A 1 91 ? 14.849 -14.172 -11.302 1.00 82.00 91 ASN A O 1
ATOM 732 N N . PHE A 1 92 ? 13.214 -15.660 -10.859 1.00 78.06 92 PHE A N 1
ATOM 733 C CA . PHE A 1 92 ? 12.166 -14.690 -10.538 1.00 78.06 92 PHE A CA 1
ATOM 734 C C . PHE A 1 92 ? 11.560 -14.936 -9.146 1.00 78.06 92 PHE A C 1
ATOM 736 O O . PHE A 1 92 ? 11.469 -16.064 -8.666 1.00 78.06 92 PHE A O 1
ATOM 743 N N . GLY A 1 93 ? 11.140 -13.846 -8.512 1.00 78.75 93 GLY A N 1
ATOM 744 C CA . GLY A 1 93 ? 10.623 -13.720 -7.145 1.00 78.75 93 GLY A CA 1
ATOM 745 C C . GLY A 1 93 ? 10.549 -12.221 -6.804 1.00 78.75 93 GLY A C 1
ATOM 746 O O . GLY A 1 93 ? 10.834 -11.395 -7.667 1.00 78.75 93 GLY A O 1
ATOM 747 N N . ASP A 1 94 ? 10.183 -11.768 -5.606 1.00 82.12 94 ASP A N 1
ATOM 748 C CA . ASP A 1 94 ? 9.668 -12.487 -4.432 1.00 82.12 94 ASP A CA 1
ATOM 749 C C . ASP A 1 94 ? 8.128 -12.582 -4.425 1.00 82.12 94 ASP A C 1
ATOM 751 O O . ASP A 1 94 ? 7.573 -13.621 -4.070 1.00 82.12 94 ASP A O 1
ATOM 755 N N . GLY A 1 95 ? 7.420 -11.522 -4.835 1.00 87.31 95 GLY A N 1
ATOM 756 C CA . GLY A 1 95 ? 5.957 -11.505 -4.922 1.00 87.31 95 GLY A CA 1
ATOM 757 C C . GLY A 1 95 ? 5.331 -10.123 -4.720 1.00 87.31 95 GLY A C 1
ATOM 758 O O . GLY A 1 95 ? 6.021 -9.114 -4.606 1.00 87.31 95 GLY A O 1
ATOM 759 N N . MET A 1 96 ? 3.998 -10.090 -4.659 1.00 90.81 96 MET A N 1
ATOM 760 C CA . MET A 1 96 ? 3.196 -8.891 -4.403 1.00 90.81 96 MET A CA 1
ATOM 761 C C . MET A 1 96 ? 2.115 -9.211 -3.370 1.00 90.81 96 MET A C 1
ATOM 763 O O . MET A 1 96 ? 1.527 -10.289 -3.415 1.00 90.81 96 MET A O 1
ATOM 767 N N . ALA A 1 97 ? 1.823 -8.269 -2.474 1.00 93.19 97 ALA A N 1
ATOM 768 C CA . ALA A 1 97 ? 0.751 -8.398 -1.495 1.00 93.19 97 ALA A CA 1
ATOM 769 C C . ALA A 1 97 ? -0.103 -7.127 -1.428 1.00 93.19 97 ALA A C 1
ATOM 771 O O . ALA A 1 97 ? 0.414 -6.012 -1.492 1.00 93.19 97 ALA A O 1
ATOM 772 N N . PHE A 1 98 ? -1.408 -7.316 -1.234 1.00 91.44 98 PHE A N 1
ATOM 773 C CA . PHE A 1 98 ? -2.307 -6.291 -0.713 1.00 91.44 98 PHE A CA 1
ATOM 774 C C . PHE A 1 98 ? -2.419 -6.485 0.799 1.00 91.44 98 PHE A C 1
ATOM 776 O O . PHE A 1 98 ? -2.565 -7.613 1.265 1.00 91.44 98 PHE A O 1
ATOM 783 N N . PHE A 1 99 ? -2.353 -5.404 1.571 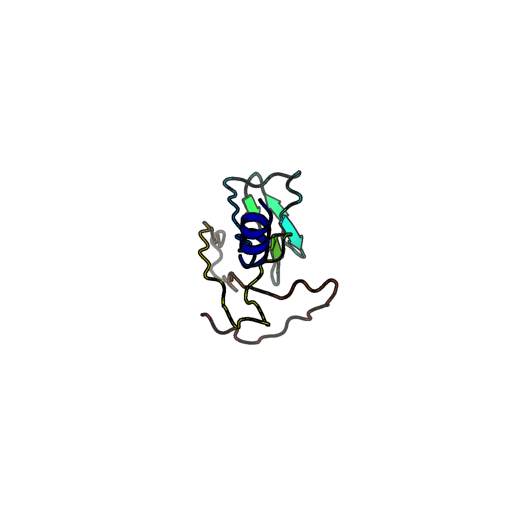1.00 91.00 99 PHE A N 1
ATOM 784 C CA . PHE A 1 99 ? -2.456 -5.485 3.022 1.00 91.00 99 PHE A CA 1
ATOM 785 C C . PHE A 1 99 ? -3.094 -4.227 3.607 1.00 91.00 99 PHE A C 1
ATOM 787 O O . PHE A 1 99 ? -3.012 -3.137 3.041 1.00 91.00 99 PHE A O 1
ATOM 794 N N . LEU A 1 100 ? -3.704 -4.392 4.777 1.00 90.00 100 LEU A N 1
ATOM 795 C CA . LEU A 1 100 ? -4.172 -3.301 5.621 1.00 90.00 100 LEU A CA 1
ATOM 796 C C . LEU A 1 100 ? -3.138 -3.087 6.727 1.00 90.00 100 LEU A C 1
ATOM 798 O O . LEU A 1 100 ? -2.744 -4.037 7.401 1.00 90.00 100 LEU A O 1
ATOM 802 N N . ALA A 1 101 ? -2.693 -1.848 6.914 1.00 89.62 101 ALA A N 1
ATOM 803 C CA . ALA A 1 101 ? -1.748 -1.490 7.965 1.00 89.62 101 ALA A CA 1
ATOM 804 C C . ALA A 1 101 ? -2.208 -0.228 8.703 1.00 89.62 101 ALA A C 1
ATOM 806 O O . ALA A 1 101 ? -2.898 0.613 8.116 1.00 89.62 101 ALA A O 1
ATOM 807 N N . PRO A 1 102 ? -1.821 -0.057 9.979 1.00 87.06 102 PRO A N 1
ATOM 808 C CA . PRO A 1 102 ? -2.081 1.180 10.695 1.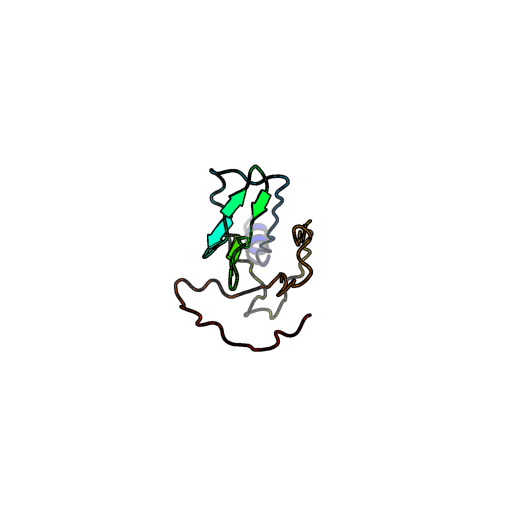00 87.06 102 PRO A CA 1
ATOM 809 C C . PRO A 1 102 ? -1.443 2.368 9.966 1.00 87.06 102 PRO A C 1
ATOM 811 O O . PRO A 1 102 ? -0.338 2.266 9.431 1.00 87.06 102 PRO A O 1
ATOM 814 N N . LYS A 1 103 ? -2.112 3.524 9.983 1.00 72.94 103 LYS A N 1
ATOM 815 C CA . LYS A 1 103 ? -1.523 4.781 9.513 1.00 72.94 103 LYS A CA 1
ATOM 816 C C . LYS A 1 103 ? -0.484 5.240 10.539 1.00 72.94 103 LYS A C 1
ATOM 818 O O . LYS A 1 103 ? -0.815 5.968 11.470 1.00 72.94 103 LYS A O 1
ATOM 823 N N . VAL A 1 104 ? 0.754 4.768 10.414 1.00 64.25 104 VAL A N 1
ATOM 824 C CA . VAL A 1 104 ? 1.847 5.134 11.327 1.00 64.25 104 VAL A CA 1
ATOM 825 C C . VAL A 1 104 ? 2.659 6.266 10.703 1.00 64.25 104 VAL A C 1
ATOM 827 O O . VAL A 1 104 ? 3.208 6.108 9.618 1.00 64.25 104 VAL A O 1
ATOM 830 N N . GLN A 1 105 ? 2.734 7.413 11.382 1.00 45.81 105 GLN A N 1
ATOM 831 C CA . GLN A 1 105 ? 3.417 8.621 10.890 1.00 45.81 105 GLN A CA 1
ATOM 832 C C . GLN A 1 105 ? 4.956 8.508 10.872 1.00 45.81 105 GLN A C 1
ATOM 834 O O . GLN A 1 105 ? 5.628 9.401 10.366 1.00 45.81 105 GLN A O 1
ATOM 839 N N . SER A 1 106 ? 5.521 7.417 11.391 1.00 43.91 106 SER A N 1
ATOM 840 C CA . SER A 1 106 ? 6.929 7.043 11.228 1.00 43.91 106 SER A CA 1
ATOM 841 C C . SER A 1 106 ? 7.177 5.663 11.845 1.00 43.91 106 SER A C 1
ATOM 843 O O . SER A 1 106 ? 7.024 5.477 13.048 1.00 43.91 106 SER A O 1
ATOM 845 N N . PHE A 1 107 ? 7.577 4.677 11.037 1.00 43.00 107 PHE A N 1
ATOM 846 C CA . PHE A 1 107 ? 8.372 3.554 11.540 1.00 43.00 107 PHE A CA 1
ATOM 847 C C . PHE A 1 107 ? 9.266 2.986 10.436 1.00 43.00 107 PHE A C 1
ATOM 849 O O . PHE A 1 107 ? 8.808 2.660 9.339 1.00 43.00 107 PHE A O 1
ATOM 856 N N . LEU A 1 108 ? 10.558 2.883 10.748 1.00 34.75 108 LEU A N 1
ATOM 857 C CA . LEU A 1 108 ? 11.558 2.165 9.967 1.00 34.75 108 LEU A CA 1
ATOM 858 C C . LEU A 1 108 ? 11.290 0.664 10.121 1.00 34.75 108 LEU A C 1
ATOM 860 O O . LEU A 1 108 ? 11.343 0.148 11.234 1.00 34.75 108 LEU A O 1
ATOM 864 N N . ILE A 1 109 ? 11.035 -0.051 9.025 1.00 38.59 109 ILE A N 1
ATOM 865 C CA . ILE A 1 109 ? 11.082 -1.518 9.033 1.00 38.59 109 ILE A CA 1
ATOM 866 C C . ILE A 1 109 ? 12.354 -1.954 8.310 1.00 38.59 109 ILE A C 1
ATOM 868 O O . ILE A 1 109 ? 12.460 -1.830 7.087 1.00 38.59 109 ILE A O 1
ATOM 872 N N . PHE A 1 110 ? 13.301 -2.491 9.084 1.00 37.06 110 PHE A N 1
ATOM 873 C CA . PHE A 1 110 ? 14.272 -3.462 8.589 1.00 37.06 110 PHE A CA 1
ATOM 874 C C . PHE A 1 110 ? 13.507 -4.698 8.106 1.00 37.06 110 PHE A C 1
ATOM 876 O O . PHE A 1 110 ? 12.727 -5.280 8.857 1.00 37.06 110 PHE A O 1
ATOM 883 N N . GLN A 1 111 ? 13.725 -5.109 6.858 1.00 38.12 111 GLN A N 1
ATOM 884 C CA . GLN A 1 111 ? 13.212 -6.375 6.345 1.00 38.12 111 GLN A CA 1
ATOM 885 C C . GLN A 1 111 ? 14.151 -7.507 6.763 1.00 38.12 111 GLN A C 1
ATOM 887 O O . GLN A 1 111 ? 15.323 -7.509 6.388 1.00 38.12 111 GLN A O 1
ATOM 892 N N . LYS A 1 112 ? 13.625 -8.524 7.450 1.00 39.78 112 LYS A N 1
ATOM 893 C CA . LYS A 1 112 ? 14.139 -9.888 7.304 1.00 39.78 112 LYS A CA 1
ATOM 894 C C . LYS A 1 112 ? 13.038 -10.914 7.561 1.00 39.78 112 LYS A C 1
ATOM 896 O O . LYS A 1 112 ? 12.496 -10.971 8.652 1.00 39.78 112 LYS A O 1
ATOM 901 N N . ARG A 1 113 ? 12.762 -11.697 6.510 1.00 43.81 113 ARG A N 1
ATOM 902 C CA . ARG A 1 113 ? 12.029 -12.975 6.445 1.00 43.81 113 ARG A CA 1
ATOM 903 C C . ARG A 1 113 ? 11.094 -13.285 7.619 1.00 43.81 113 ARG A C 1
ATOM 905 O O . ARG A 1 113 ? 11.494 -14.010 8.521 1.00 43.81 113 ARG A O 1
ATOM 912 N N . GLU A 1 114 ? 9.822 -12.934 7.487 1.00 34.28 114 GLU A N 1
ATOM 913 C CA . GLU A 1 114 ? 8.758 -13.744 8.081 1.00 34.28 114 GLU A CA 1
ATOM 914 C C . GLU A 1 114 ? 7.638 -13.960 7.063 1.00 34.28 114 GLU A C 1
ATOM 916 O O . GLU A 1 114 ? 7.291 -13.070 6.286 1.00 34.28 114 GLU A O 1
ATOM 921 N N . LYS A 1 115 ? 7.133 -15.198 7.034 1.00 37.62 115 LYS A N 1
ATOM 922 C CA . LYS A 1 115 ? 5.958 -15.601 6.264 1.00 37.62 115 LYS A CA 1
ATOM 923 C C . LYS A 1 115 ? 4.771 -14.789 6.771 1.00 37.62 115 LYS A C 1
ATOM 925 O O . LYS A 1 115 ? 4.291 -15.035 7.873 1.00 37.62 115 LYS A O 1
ATOM 930 N N . VAL A 1 116 ? 4.295 -13.850 5.967 1.00 41.19 116 VAL A N 1
ATOM 931 C CA . VAL A 1 116 ? 3.009 -13.204 6.221 1.00 41.19 116 VAL A CA 1
ATOM 932 C C . VAL A 1 116 ? 1.917 -14.194 5.812 1.00 41.19 116 VAL A C 1
ATOM 934 O O . VAL A 1 116 ? 1.950 -14.735 4.706 1.00 41.19 116 VAL A O 1
ATOM 937 N N . LEU A 1 117 ? 1.002 -14.491 6.738 1.00 31.86 117 LEU A N 1
ATOM 938 C CA . LEU A 1 117 ? -0.207 -15.267 6.470 1.00 31.86 117 LEU A CA 1
ATOM 939 C C . LEU A 1 117 ? -1.037 -14.535 5.407 1.00 31.86 117 LEU A C 1
ATOM 941 O O . LEU A 1 117 ? -1.347 -13.356 5.575 1.00 31.86 117 LEU A O 1
ATOM 945 N N . TRP A 1 118 ? -1.420 -15.241 4.348 1.00 40.16 118 TRP A N 1
ATOM 946 C CA . TRP A 1 118 ? -2.500 -14.800 3.471 1.00 40.16 118 TRP A CA 1
ATOM 947 C C . TRP A 1 118 ? -3.825 -14.977 4.217 1.00 40.16 118 TRP A C 1
ATOM 949 O O . TRP A 1 118 ? -4.036 -16.023 4.837 1.00 40.16 118 TRP A O 1
ATOM 959 N N . VAL A 1 119 ? -4.680 -13.956 4.179 1.00 36.19 119 VAL A N 1
ATOM 960 C CA . VAL A 1 119 ? -6.119 -14.117 4.434 1.00 36.19 119 VAL A CA 1
ATOM 961 C C . VAL A 1 119 ? -6.780 -14.510 3.122 1.00 36.19 119 VAL A C 1
ATOM 963 O O . VAL A 1 119 ? -6.360 -13.938 2.088 1.00 36.19 119 VAL A O 1
#

pLDDT: mean 78.77, std 19.0, range [31.86, 95.81]

Sequence (119 aa):
MLVLSIFFLLIPDAFSLSFSFTSFHQDEDRISLEKSARLLGTSIDLVTQYNDSVGRATYHQPMHLWDKATGKLTDFTTKFTFVIDSMCNTNFGDGMAFFLAPKVQSFLIFQKREKVLWV

InterPro domains:
  IPR001220 Legume lectin domain [PF00139] (16-104)
  IPR013320 Concanavalin A-like lectin/glucanase domain superfamily [SSF49899] (7-102)
  IPR050258 Leguminous Lectin [PTHR32401] (4-104)